Protein AF-A0A482IL53-F1 (afdb_monomer_lite)

Sequence (179 aa):
MFAPSEGHRHLAECRLSCRSERDGVSELLLNILSNAIRKLKFMSNYQERFAEEIERVGGVSAVASSLGVARNTIYNWIAKGNVPLASLMGLASLLGVDVNYVLTGQRSSADLSTEESLLLSRYRQASPAVKLAVQGALLGGTAPAGSTFVTHGNVGQVIHGDVVNTEPLFVGGEPKKRK

pLDDT: mean 75.13, std 14.47, range [40.34, 93.31]

Structure (mmCIF, N/CA/C/O backbone):
data_AF-A0A482IL53-F1
#
_entry.id   AF-A0A482IL53-F1
#
loop_
_atom_site.group_PDB
_atom_site.id
_atom_site.type_symbol
_atom_site.label_atom_id
_atom_site.label_alt_id
_atom_site.label_comp_id
_atom_site.label_asym_id
_atom_site.label_entity_id
_atom_site.label_seq_id
_atom_site.pdbx_PDB_ins_code
_atom_site.Cartn_x
_atom_site.Cartn_y
_atom_site.Cartn_z
_atom_site.occupancy
_atom_site.B_iso_or_equiv
_atom_site.auth_seq_id
_atom_site.auth_comp_id
_atom_site.auth_asym_id
_atom_site.auth_atom_id
_atom_site.pdbx_PDB_model_num
ATOM 1 N N . MET A 1 1 ? 5.091 70.489 -53.259 1.00 42.69 1 MET A N 1
ATOM 2 C CA . MET A 1 1 ? 4.200 69.443 -52.707 1.00 42.69 1 MET A CA 1
ATOM 3 C C . MET A 1 1 ? 5.071 68.561 -51.826 1.00 42.69 1 MET A C 1
ATOM 5 O O . MET A 1 1 ? 6.105 68.108 -52.295 1.00 42.69 1 MET A O 1
ATOM 9 N N . PHE A 1 2 ? 4.770 68.521 -50.529 1.00 46.44 2 PHE A N 1
ATOM 10 C CA . PHE A 1 2 ? 5.708 68.226 -49.440 1.00 46.44 2 PHE A CA 1
ATOM 11 C C . PHE A 1 2 ? 6.100 66.743 -49.344 1.00 46.44 2 PHE A C 1
ATOM 13 O O . PHE A 1 2 ? 5.230 65.879 -49.270 1.00 46.44 2 PHE A O 1
ATOM 20 N N . ALA A 1 3 ? 7.405 66.464 -49.284 1.00 56.69 3 ALA A N 1
ATOM 21 C CA . ALA A 1 3 ? 7.921 65.183 -48.813 1.00 56.69 3 ALA A CA 1
ATOM 22 C C . ALA A 1 3 ? 7.705 65.085 -47.286 1.00 56.69 3 ALA A C 1
ATOM 24 O O . ALA A 1 3 ? 7.999 66.056 -46.583 1.00 56.69 3 ALA A O 1
ATOM 25 N N . PRO A 1 4 ? 7.185 63.966 -46.751 1.00 53.22 4 PRO A N 1
ATOM 26 C CA . PRO A 1 4 ? 7.022 63.803 -45.312 1.00 53.22 4 PRO A CA 1
ATOM 27 C C . PRO A 1 4 ? 8.386 63.724 -44.606 1.00 53.22 4 PRO A C 1
ATOM 29 O O . PRO A 1 4 ? 9.320 63.074 -45.077 1.00 53.22 4 PRO A O 1
ATOM 32 N N . SER A 1 5 ? 8.471 64.429 -43.479 1.00 59.47 5 SER A N 1
ATOM 33 C CA . SER A 1 5 ? 9.648 64.671 -42.644 1.00 59.47 5 SER A CA 1
ATOM 34 C C . SER A 1 5 ? 10.247 63.404 -42.010 1.00 59.47 5 SER A C 1
ATOM 36 O O . SER A 1 5 ? 9.556 62.421 -41.731 1.00 59.47 5 SER A O 1
ATOM 38 N N . GLU A 1 6 ? 11.558 63.448 -41.737 1.00 57.03 6 GLU A N 1
ATOM 39 C CA . GLU A 1 6 ? 12.396 62.362 -41.186 1.00 57.03 6 GLU A CA 1
ATOM 40 C C . GLU A 1 6 ? 11.912 61.770 -39.849 1.00 57.03 6 GLU A C 1
ATOM 42 O O . GLU A 1 6 ? 12.287 60.648 -39.502 1.00 57.03 6 GLU A O 1
ATOM 47 N N . GLY A 1 7 ? 11.007 62.450 -39.137 1.00 56.44 7 GLY A N 1
ATOM 48 C CA . GLY A 1 7 ? 10.408 61.953 -37.894 1.00 56.44 7 GLY A CA 1
ATOM 49 C C . GLY A 1 7 ? 9.652 60.625 -38.046 1.00 56.44 7 GLY A C 1
ATOM 50 O O . GLY A 1 7 ? 9.544 59.864 -37.086 1.00 56.44 7 GLY A O 1
ATOM 51 N N . HIS A 1 8 ? 9.181 60.285 -39.252 1.00 55.47 8 HIS A N 1
ATOM 52 C CA . HIS A 1 8 ? 8.466 59.027 -39.490 1.00 55.47 8 HIS A CA 1
ATOM 53 C C . HIS A 1 8 ? 9.372 57.792 -39.630 1.00 55.47 8 HIS A C 1
ATOM 55 O O . HIS A 1 8 ? 8.887 56.676 -39.436 1.00 55.47 8 HIS A O 1
ATOM 61 N N . ARG A 1 9 ? 10.670 57.954 -39.933 1.00 55.31 9 ARG A N 1
ATOM 62 C CA . ARG A 1 9 ? 11.593 56.814 -40.118 1.00 55.31 9 ARG A CA 1
ATOM 63 C C . ARG A 1 9 ? 12.102 56.263 -38.788 1.00 55.31 9 ARG A C 1
ATOM 65 O O . ARG A 1 9 ? 12.120 55.050 -38.601 1.00 55.31 9 ARG A O 1
ATOM 72 N N . HIS A 1 10 ? 12.392 57.137 -37.825 1.00 54.91 10 HIS A N 1
ATOM 73 C CA . HIS A 1 10 ? 12.860 56.720 -36.500 1.00 54.91 10 HIS A CA 1
ATOM 74 C C . HIS A 1 10 ? 11.788 55.936 -35.718 1.00 54.91 10 HIS A C 1
ATOM 76 O O . HIS A 1 10 ? 12.081 54.962 -35.025 1.00 54.91 10 HIS A O 1
ATOM 82 N N . LEU A 1 11 ? 10.510 56.287 -35.910 1.00 54.72 11 LEU A N 1
ATOM 83 C CA . LEU A 1 11 ? 9.380 55.553 -35.331 1.00 54.72 11 LEU A CA 1
ATOM 84 C C . LEU A 1 11 ? 9.209 54.141 -35.919 1.00 54.72 11 LEU A C 1
ATOM 86 O O . LEU A 1 11 ? 8.666 53.265 -35.244 1.00 54.72 11 LEU A O 1
ATOM 90 N N . ALA A 1 12 ? 9.656 53.903 -37.157 1.00 58.22 12 ALA A N 1
ATOM 91 C CA . ALA A 1 12 ? 9.554 52.599 -37.811 1.00 58.22 12 ALA A CA 1
ATOM 92 C C . ALA A 1 12 ? 10.633 51.617 -37.319 1.00 58.22 12 ALA A C 1
ATOM 94 O O . ALA A 1 12 ? 10.314 50.465 -37.026 1.00 58.22 12 ALA A O 1
ATOM 95 N N . GLU A 1 13 ? 11.876 52.076 -37.150 1.00 56.03 13 GLU A N 1
ATOM 96 C CA . GLU A 1 13 ? 12.984 51.257 -36.629 1.00 56.03 13 GLU A CA 1
ATOM 97 C C . GLU A 1 13 ? 12.803 50.920 -35.144 1.00 56.03 13 GLU A C 1
ATOM 99 O O . GLU A 1 13 ? 12.983 49.770 -34.737 1.00 56.03 13 GLU A O 1
ATOM 104 N N . CYS A 1 14 ? 12.306 51.876 -34.351 1.00 53.62 14 CYS A N 1
ATOM 105 C CA . CYS A 1 14 ? 11.946 51.634 -32.954 1.00 53.62 14 CYS A CA 1
ATOM 106 C C . CYS A 1 14 ? 10.838 50.559 -32.834 1.00 53.62 14 CYS A C 1
ATOM 108 O O . CYS A 1 14 ? 10.850 49.717 -31.937 1.00 53.62 14 CYS A O 1
ATOM 110 N N . ARG A 1 15 ? 9.918 50.494 -33.810 1.00 55.84 15 ARG A N 1
ATOM 111 C CA . ARG A 1 15 ? 8.866 49.463 -33.878 1.00 55.84 15 ARG A CA 1
ATOM 112 C C . ARG A 1 15 ? 9.392 48.054 -34.160 1.00 55.84 15 ARG A C 1
ATOM 114 O O . ARG A 1 15 ? 8.775 47.102 -33.680 1.00 55.84 15 ARG A O 1
ATOM 121 N N . LEU A 1 16 ? 10.470 47.920 -34.937 1.00 56.22 16 LEU A N 1
ATOM 122 C CA . LEU A 1 16 ? 11.091 46.639 -35.299 1.00 56.22 16 LEU A CA 1
ATOM 123 C C . LEU A 1 16 ? 11.922 46.072 -34.141 1.00 56.22 16 LEU A C 1
ATOM 125 O O . LEU A 1 16 ? 11.744 44.902 -33.808 1.00 56.22 16 LEU A O 1
ATOM 129 N N . SER A 1 17 ? 12.712 46.908 -33.456 1.00 55.44 17 SER A N 1
ATOM 130 C CA . SER A 1 17 ? 13.459 46.500 -32.251 1.00 55.44 17 SER A CA 1
ATOM 131 C C . SER A 1 17 ? 12.517 46.078 -31.120 1.00 55.44 17 SER A C 1
ATOM 133 O O . SER A 1 17 ? 12.676 45.014 -30.529 1.00 55.44 17 SER A O 1
ATOM 135 N N . CYS A 1 18 ? 11.438 46.836 -30.883 1.00 51.97 18 CYS A N 1
ATOM 136 C CA . CYS A 1 18 ? 10.418 46.429 -29.915 1.00 51.97 18 CYS A CA 1
ATOM 137 C C . CYS A 1 18 ? 9.602 45.202 -30.364 1.00 51.97 18 CYS A C 1
ATOM 139 O O . CYS A 1 18 ? 8.850 44.657 -29.559 1.00 51.97 18 CYS A O 1
ATOM 141 N N . ARG A 1 19 ? 9.638 44.797 -31.643 1.00 53.97 19 ARG A N 1
ATOM 142 C CA . ARG A 1 19 ? 8.947 43.593 -32.135 1.00 53.97 19 ARG A CA 1
ATOM 143 C C . ARG A 1 19 ? 9.817 42.347 -31.939 1.00 53.97 19 ARG A C 1
ATOM 145 O O . ARG A 1 19 ? 9.315 41.408 -31.339 1.00 53.97 19 ARG A O 1
ATOM 152 N N . SER A 1 20 ? 11.108 42.383 -32.284 1.00 54.59 20 SER A N 1
ATOM 153 C CA . SER A 1 20 ? 12.027 41.253 -32.043 1.00 54.59 20 SER A CA 1
ATOM 154 C C . SER A 1 20 ? 12.194 40.920 -30.557 1.00 54.59 20 SER A C 1
ATOM 156 O O . SER A 1 20 ? 12.318 39.757 -30.184 1.00 54.59 20 SER A O 1
ATOM 158 N N . GLU A 1 21 ? 12.146 41.930 -29.688 1.00 53.62 21 GLU A N 1
ATOM 159 C CA . GLU A 1 21 ? 12.245 41.741 -28.237 1.00 53.62 21 GLU A CA 1
ATOM 160 C C . GLU A 1 21 ? 10.947 41.176 -27.634 1.00 53.62 21 GLU A C 1
ATOM 162 O O . GLU A 1 21 ? 10.983 40.369 -26.709 1.00 53.62 21 GLU A O 1
ATOM 167 N N . ARG A 1 22 ? 9.786 41.499 -28.225 1.00 56.12 22 ARG A N 1
ATOM 168 C CA . ARG A 1 22 ? 8.506 40.848 -27.895 1.00 56.12 22 ARG A CA 1
ATOM 169 C C . ARG A 1 22 ? 8.454 39.399 -28.377 1.00 56.12 22 ARG A C 1
ATOM 171 O O . ARG A 1 22 ? 7.900 38.565 -27.664 1.00 56.12 22 ARG A O 1
ATOM 178 N N . ASP A 1 23 ? 9.066 39.096 -29.521 1.00 58.31 23 ASP A N 1
ATOM 179 C CA . ASP A 1 23 ? 9.140 37.735 -30.058 1.00 58.31 23 ASP A CA 1
ATOM 180 C C . ASP A 1 23 ? 10.031 36.843 -29.170 1.00 58.31 23 ASP A C 1
ATOM 182 O O . ASP A 1 23 ? 9.602 35.758 -28.777 1.00 58.31 23 ASP A O 1
ATOM 186 N N . GLY A 1 24 ? 11.189 37.338 -28.715 1.00 60.38 24 GLY A N 1
ATOM 187 C CA . GLY A 1 24 ? 12.069 36.610 -27.787 1.00 60.38 24 GLY A CA 1
ATOM 188 C C . GLY A 1 24 ? 11.445 36.348 -26.410 1.00 60.38 24 GLY A C 1
ATOM 189 O O . GLY A 1 24 ? 11.574 35.252 -25.864 1.00 60.38 24 GLY A O 1
ATOM 190 N N . VAL A 1 25 ? 10.701 37.314 -25.857 1.00 63.66 25 VAL A N 1
ATOM 191 C CA . VAL A 1 25 ? 9.958 37.121 -24.598 1.00 63.66 25 VAL A CA 1
ATOM 192 C C . VAL A 1 25 ? 8.789 36.151 -24.798 1.00 63.66 25 VAL A C 1
ATOM 194 O O . VAL A 1 25 ? 8.526 35.332 -23.920 1.00 63.66 25 VAL A O 1
ATOM 197 N N . SER A 1 26 ? 8.117 36.180 -25.955 1.00 68.56 26 SER A N 1
ATOM 198 C CA . SER A 1 26 ? 7.046 35.228 -26.274 1.00 68.56 26 SER A CA 1
ATOM 199 C C . SER A 1 26 ? 7.564 33.795 -26.412 1.00 68.56 26 SER A C 1
ATOM 201 O O . SER A 1 26 ? 6.930 32.872 -25.911 1.00 68.56 26 SER A O 1
ATOM 203 N N . GLU A 1 27 ? 8.751 33.600 -26.986 1.00 74.88 27 GLU A N 1
ATOM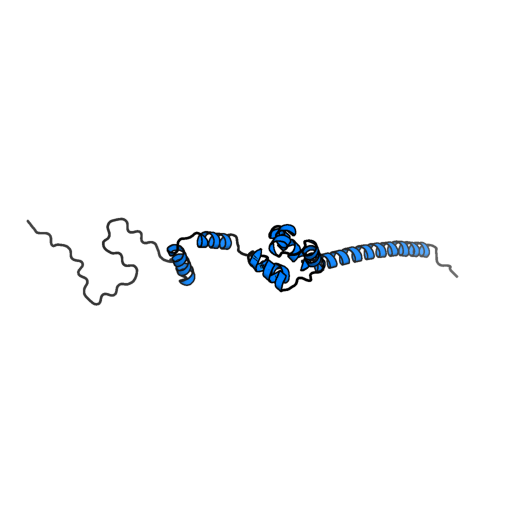 204 C CA . GLU A 1 27 ? 9.372 32.286 -27.151 1.00 74.88 27 GLU A CA 1
ATOM 205 C C . GLU A 1 27 ? 9.906 31.739 -25.816 1.00 74.88 27 GLU A C 1
ATOM 207 O O . GLU A 1 27 ? 9.692 30.573 -25.483 1.00 74.88 27 GLU A O 1
ATOM 212 N N . LEU A 1 28 ? 10.508 32.595 -24.982 1.00 73.50 28 LEU A N 1
ATOM 213 C CA . LEU A 1 28 ? 10.880 32.259 -23.602 1.00 73.50 28 LEU A CA 1
ATOM 214 C C . LEU A 1 28 ? 9.658 31.892 -22.755 1.00 73.50 28 LEU A C 1
ATOM 216 O O . LEU A 1 28 ? 9.691 30.892 -22.039 1.00 73.50 28 LEU A O 1
ATOM 220 N N . LEU A 1 29 ? 8.563 32.646 -22.859 1.00 71.44 29 LEU A N 1
ATOM 221 C CA . LEU A 1 29 ? 7.319 32.352 -22.147 1.00 71.44 29 LEU A CA 1
ATOM 222 C C . LEU A 1 29 ? 6.651 31.075 -22.663 1.00 71.44 29 LEU A C 1
ATOM 224 O O . LEU A 1 29 ? 6.184 30.281 -21.851 1.00 71.44 29 LEU A O 1
ATOM 228 N N . LEU A 1 30 ? 6.658 30.821 -23.975 1.00 69.88 30 LEU A N 1
ATOM 229 C CA . LEU A 1 30 ? 6.173 29.567 -24.559 1.00 69.88 30 LEU A CA 1
ATOM 230 C C . LEU A 1 30 ? 7.020 28.370 -24.107 1.00 69.88 30 LEU A C 1
ATOM 232 O O . LEU A 1 30 ? 6.465 27.322 -23.783 1.00 69.88 30 LEU A O 1
ATOM 236 N N . ASN A 1 31 ? 8.340 28.530 -23.989 1.00 71.50 31 ASN A N 1
ATOM 237 C CA . ASN A 1 31 ? 9.239 27.492 -23.484 1.00 71.50 31 ASN A CA 1
ATOM 238 C C . ASN A 1 31 ? 9.061 27.239 -21.981 1.00 71.50 31 ASN A C 1
ATOM 240 O O . ASN A 1 31 ? 9.030 26.084 -21.554 1.00 71.50 31 ASN A O 1
ATOM 244 N N . ILE A 1 32 ? 8.888 28.286 -21.172 1.00 74.62 32 ILE A N 1
ATOM 245 C CA . ILE A 1 32 ? 8.628 28.167 -19.731 1.00 74.62 32 ILE A CA 1
ATOM 246 C C . ILE A 1 32 ? 7.246 27.548 -19.485 1.00 74.62 32 ILE A C 1
ATOM 248 O O . ILE A 1 32 ? 7.130 26.642 -18.660 1.00 74.62 32 ILE A O 1
ATOM 252 N N . LEU A 1 33 ? 6.220 27.951 -20.243 1.00 69.69 33 LEU A N 1
ATOM 253 C CA . LEU A 1 33 ? 4.877 27.368 -20.180 1.00 69.69 33 LEU A CA 1
ATOM 254 C C . LEU A 1 33 ? 4.865 25.920 -20.680 1.00 69.69 33 LEU A C 1
ATOM 256 O O . LEU A 1 33 ? 4.265 25.071 -20.032 1.00 69.69 33 LEU A O 1
ATOM 260 N N . SER A 1 34 ? 5.579 25.584 -21.756 1.00 72.12 34 SER A N 1
ATOM 261 C CA . SER A 1 34 ? 5.695 24.203 -22.242 1.00 72.12 34 SER A CA 1
ATOM 262 C C . SER A 1 34 ? 6.466 23.311 -21.261 1.00 72.12 34 SER A C 1
ATOM 264 O O . SER A 1 34 ? 6.101 22.150 -21.066 1.00 72.12 34 SER A O 1
ATOM 266 N N . ASN A 1 35 ? 7.497 23.840 -20.592 1.00 54.44 35 ASN A N 1
ATOM 267 C CA . ASN A 1 35 ? 8.196 23.125 -19.524 1.00 54.44 35 ASN A CA 1
ATOM 268 C C . ASN A 1 35 ? 7.333 22.978 -18.270 1.00 54.44 35 ASN A C 1
ATOM 270 O O . ASN A 1 35 ? 7.329 21.902 -17.684 1.00 54.44 35 ASN A O 1
ATOM 274 N N . ALA A 1 36 ? 6.558 23.988 -17.878 1.00 59.94 36 ALA A N 1
ATOM 275 C CA . ALA A 1 36 ? 5.627 23.891 -16.757 1.00 59.94 36 ALA A CA 1
ATOM 276 C C . ALA A 1 36 ? 4.475 22.914 -17.053 1.00 59.94 36 ALA A C 1
ATOM 278 O O . ALA A 1 36 ? 4.152 22.093 -16.205 1.00 59.94 36 ALA A O 1
ATOM 279 N N . ILE A 1 37 ? 3.928 22.913 -18.275 1.00 58.22 37 ILE A N 1
ATOM 280 C CA . ILE A 1 37 ? 2.905 21.962 -18.747 1.00 58.22 37 ILE A CA 1
ATOM 281 C C . ILE A 1 37 ? 3.476 20.537 -18.836 1.00 58.22 37 ILE A C 1
ATOM 283 O O . ILE A 1 37 ? 2.778 19.581 -18.502 1.00 58.22 37 ILE A O 1
ATOM 287 N N . ARG A 1 38 ? 4.753 20.366 -19.215 1.00 55.44 38 ARG A N 1
ATOM 288 C CA . ARG A 1 38 ? 5.464 19.075 -19.150 1.00 55.44 38 ARG A CA 1
ATOM 289 C C . ARG A 1 38 ? 5.680 18.624 -17.701 1.00 55.44 38 ARG A C 1
ATOM 291 O O . ARG A 1 38 ? 5.428 17.466 -17.400 1.00 55.44 38 ARG A O 1
ATOM 298 N N . LYS A 1 39 ? 6.073 19.536 -16.809 1.00 42.94 39 LYS A N 1
ATOM 299 C CA . LYS A 1 39 ? 6.292 19.301 -15.371 1.00 42.94 39 LYS A CA 1
ATOM 300 C C . LYS A 1 39 ? 4.978 19.029 -14.610 1.00 42.94 39 LYS A C 1
ATOM 302 O O . LYS A 1 39 ? 4.999 18.266 -13.656 1.00 42.94 39 LYS A O 1
ATOM 307 N N . LEU A 1 40 ? 3.837 19.553 -15.084 1.00 49.19 40 LEU A N 1
ATOM 308 C CA . LEU A 1 40 ? 2.476 19.246 -14.605 1.00 49.19 40 LEU A CA 1
ATOM 309 C C . LEU A 1 40 ? 1.901 17.947 -15.194 1.00 49.19 40 LEU A C 1
ATOM 311 O O . LEU A 1 40 ? 1.263 17.188 -14.475 1.00 49.19 40 LEU A O 1
ATOM 315 N N . LYS A 1 41 ? 2.146 17.630 -16.476 1.00 52.56 41 LYS A N 1
ATOM 316 C CA . LYS A 1 41 ? 1.791 16.309 -17.052 1.00 52.56 41 LYS A CA 1
ATOM 317 C C . LYS A 1 41 ? 2.511 15.153 -16.350 1.00 52.56 41 LYS A C 1
ATOM 319 O O . LYS A 1 41 ? 2.058 14.016 -16.410 1.00 52.56 41 LYS A O 1
ATOM 324 N N . PHE A 1 42 ? 3.626 15.474 -15.708 1.00 40.34 42 PHE A N 1
ATOM 325 C CA . PHE A 1 42 ? 4.508 14.597 -14.955 1.00 40.34 42 PHE A CA 1
ATOM 326 C C . PHE A 1 42 ? 4.227 14.619 -13.439 1.00 40.34 42 PHE A C 1
ATOM 328 O O . PHE A 1 42 ? 4.932 13.965 -12.690 1.00 40.34 42 PHE A O 1
ATOM 335 N N . MET A 1 43 ? 3.160 15.283 -12.963 1.00 50.22 43 MET A N 1
ATOM 336 C CA . MET A 1 43 ? 2.687 15.191 -11.565 1.00 50.22 43 MET A CA 1
ATOM 337 C C . MET A 1 43 ? 2.142 13.798 -11.163 1.00 50.22 43 MET A C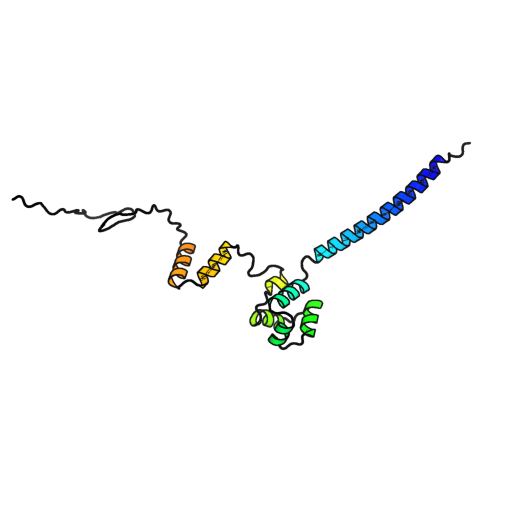 1
ATOM 339 O O . MET A 1 43 ? 1.416 13.682 -10.179 1.00 50.22 43 MET A O 1
ATOM 343 N N . SER A 1 44 ? 2.473 12.731 -11.901 1.00 54.72 44 SER A N 1
ATOM 344 C CA . SER A 1 44 ? 3.167 11.523 -11.399 1.00 54.72 44 SER A CA 1
ATOM 345 C C . SER A 1 44 ? 3.055 10.421 -12.461 1.00 54.72 44 SER A C 1
ATOM 347 O O . SER A 1 44 ? 1.972 9.877 -12.691 1.00 54.72 44 SER A O 1
ATOM 349 N N . ASN A 1 45 ? 4.135 10.110 -13.183 1.00 74.44 45 ASN A N 1
ATOM 350 C CA . ASN A 1 45 ? 4.072 9.059 -14.205 1.00 74.44 45 ASN A CA 1
ATOM 351 C C . ASN A 1 45 ? 4.073 7.676 -13.528 1.00 74.44 45 ASN A C 1
ATOM 353 O O . ASN A 1 45 ? 4.745 7.488 -12.515 1.00 74.44 45 ASN A O 1
ATOM 357 N N . TYR A 1 46 ? 3.342 6.698 -14.072 1.00 83.38 46 TYR A N 1
ATOM 358 C CA . TYR A 1 46 ? 3.296 5.324 -13.534 1.00 83.38 46 TYR A CA 1
ATOM 359 C C . TYR A 1 46 ? 4.707 4.773 -13.273 1.00 83.38 46 TYR A C 1
ATOM 361 O O . TYR A 1 46 ? 4.968 4.172 -12.237 1.00 83.38 46 TYR A O 1
ATOM 369 N N . GLN A 1 47 ? 5.624 5.055 -14.197 1.00 85.62 47 GLN A N 1
ATOM 370 C CA . GLN A 1 47 ? 7.036 4.693 -14.156 1.00 85.62 47 GLN A CA 1
ATOM 371 C C . GLN A 1 47 ? 7.752 5.223 -12.911 1.00 85.62 47 GLN A C 1
ATOM 373 O O . GLN A 1 47 ? 8.570 4.518 -12.330 1.00 85.62 47 GLN A O 1
ATOM 378 N N . GLU A 1 48 ? 7.450 6.453 -12.502 1.00 84.56 48 GLU A N 1
ATOM 379 C CA . GLU A 1 48 ? 8.086 7.096 -11.353 1.00 84.56 48 GLU A CA 1
ATOM 380 C C . GLU A 1 48 ? 7.563 6.515 -10.056 1.00 84.56 48 GLU A C 1
ATOM 382 O O . GLU A 1 48 ? 8.347 6.085 -9.220 1.00 84.56 48 GLU A O 1
ATOM 387 N N . ARG A 1 49 ? 6.239 6.392 -9.933 1.00 87.25 49 ARG A N 1
ATOM 388 C CA . ARG A 1 49 ? 5.621 5.770 -8.757 1.00 87.25 49 ARG A CA 1
ATOM 389 C C . ARG A 1 49 ? 6.052 4.317 -8.606 1.00 87.25 49 ARG A C 1
ATOM 391 O O . ARG A 1 49 ? 6.260 3.833 -7.498 1.00 87.25 49 ARG A O 1
ATOM 398 N N . PHE A 1 50 ? 6.221 3.624 -9.730 1.00 89.31 50 PHE A N 1
ATOM 399 C CA . PHE A 1 50 ? 6.780 2.283 -9.752 1.00 89.31 50 PHE A CA 1
ATOM 400 C C . PHE A 1 50 ? 8.243 2.275 -9.298 1.00 89.31 50 PHE A C 1
ATOM 402 O O . PHE A 1 50 ? 8.597 1.463 -8.451 1.00 89.31 50 PHE A O 1
ATOM 409 N N . ALA A 1 51 ? 9.086 3.181 -9.799 1.00 87.94 51 ALA A N 1
ATOM 410 C CA . ALA A 1 51 ? 10.479 3.292 -9.365 1.00 87.94 51 ALA A CA 1
ATOM 411 C C . ALA A 1 51 ? 10.599 3.601 -7.864 1.00 87.94 51 ALA A C 1
ATOM 413 O O . ALA A 1 51 ? 11.378 2.954 -7.168 1.00 87.94 51 ALA A O 1
ATOM 414 N N . GLU A 1 52 ? 9.793 4.535 -7.359 1.00 87.62 52 GLU A N 1
ATOM 415 C CA . GLU A 1 52 ? 9.729 4.891 -5.940 1.00 87.62 52 GLU A CA 1
ATOM 416 C C . GLU A 1 52 ? 9.348 3.692 -5.071 1.00 87.62 52 GLU A C 1
ATOM 418 O O . GLU A 1 52 ? 9.958 3.458 -4.027 1.00 87.62 52 GLU A O 1
ATOM 423 N N . GLU A 1 53 ? 8.378 2.887 -5.507 1.00 88.69 53 GLU A N 1
ATOM 424 C CA . GLU A 1 53 ? 8.021 1.671 -4.781 1.00 88.69 53 GLU A CA 1
ATOM 425 C C . GLU A 1 53 ? 9.097 0.597 -4.828 1.00 88.69 53 GLU A C 1
ATOM 427 O O . GLU A 1 53 ? 9.325 -0.076 -3.824 1.00 88.69 53 GLU A O 1
ATOM 432 N N . ILE A 1 54 ? 9.785 0.452 -5.958 1.00 89.56 54 ILE A N 1
ATOM 433 C CA . ILE A 1 54 ? 10.901 -0.485 -6.087 1.00 89.56 54 ILE A CA 1
ATOM 434 C C . ILE A 1 54 ? 12.040 -0.099 -5.140 1.00 89.56 54 ILE A C 1
ATOM 436 O O . ILE A 1 54 ? 12.591 -0.973 -4.473 1.00 89.56 54 ILE A O 1
ATOM 440 N N . GLU A 1 55 ? 12.361 1.189 -5.020 1.00 87.00 55 GLU A N 1
ATOM 441 C CA . GLU A 1 55 ? 13.334 1.675 -4.036 1.00 87.00 55 GLU A CA 1
ATOM 442 C C . GLU A 1 55 ? 12.862 1.432 -2.596 1.00 87.00 55 GLU A C 1
ATOM 444 O O . GLU A 1 55 ? 13.624 0.907 -1.781 1.00 87.00 55 GLU A O 1
ATOM 449 N N . ARG A 1 56 ? 11.584 1.695 -2.286 1.00 86.56 56 ARG A N 1
ATOM 450 C CA . ARG A 1 56 ? 11.023 1.480 -0.940 1.00 86.56 56 ARG A CA 1
ATOM 451 C C . ARG A 1 56 ? 11.172 0.036 -0.451 1.00 86.56 56 ARG A C 1
ATOM 453 O O . ARG A 1 56 ? 11.407 -0.180 0.736 1.00 86.56 56 ARG A O 1
ATOM 460 N N . VAL A 1 57 ? 11.031 -0.950 -1.337 1.00 87.00 57 VAL A N 1
ATOM 461 C CA . VAL A 1 57 ? 11.092 -2.380 -0.973 1.00 87.00 57 VAL A CA 1
ATOM 462 C C . VAL A 1 57 ? 12.508 -2.974 -0.977 1.00 87.00 57 VAL A C 1
ATOM 464 O O . VAL A 1 57 ? 12.665 -4.185 -0.832 1.00 87.00 57 VAL A O 1
ATOM 467 N N . GLY A 1 58 ? 13.551 -2.147 -1.113 1.00 83.06 58 GLY A N 1
ATOM 468 C CA . GLY A 1 58 ? 14.954 -2.588 -1.083 1.00 83.06 58 GLY A CA 1
ATOM 469 C C . GLY A 1 58 ? 15.682 -2.489 -2.425 1.00 83.06 58 GLY A C 1
ATOM 470 O O . GLY A 1 58 ? 16.758 -3.068 -2.597 1.00 83.06 58 GLY A O 1
ATOM 471 N N . GLY A 1 59 ? 15.104 -1.766 -3.382 1.00 87.50 59 GLY A N 1
ATOM 472 C CA . GLY A 1 59 ? 15.721 -1.450 -4.661 1.00 87.50 59 GLY A CA 1
ATOM 473 C C . GLY A 1 59 ? 15.720 -2.602 -5.665 1.00 87.50 59 GLY A C 1
ATOM 474 O O . GLY A 1 59 ? 15.299 -3.737 -5.419 1.00 87.50 59 GLY A O 1
ATOM 475 N N . VAL A 1 60 ? 16.253 -2.302 -6.849 1.00 88.75 60 VAL A N 1
ATOM 476 C CA . VAL A 1 60 ? 16.221 -3.196 -8.019 1.00 88.75 60 VAL A CA 1
ATOM 477 C C . VAL A 1 60 ? 16.898 -4.547 -7.759 1.00 88.75 60 VAL A C 1
ATOM 479 O O . VAL A 1 60 ? 16.462 -5.567 -8.292 1.00 88.75 60 VAL A O 1
ATOM 482 N N . SER A 1 61 ? 17.952 -4.587 -6.939 1.00 89.31 61 SER A N 1
ATOM 483 C CA . SER A 1 61 ? 18.680 -5.832 -6.659 1.00 89.31 61 SER A CA 1
ATOM 484 C C . SER A 1 61 ? 17.877 -6.793 -5.779 1.00 89.31 61 SER A C 1
ATOM 486 O O . SER A 1 61 ? 17.863 -7.999 -6.044 1.00 89.31 61 SER A O 1
ATOM 488 N N . ALA A 1 62 ? 17.181 -6.274 -4.763 1.00 87.38 62 ALA A N 1
ATOM 489 C CA . ALA A 1 62 ? 16.344 -7.081 -3.877 1.00 87.38 62 ALA A CA 1
ATOM 490 C C . ALA A 1 62 ? 15.131 -7.637 -4.632 1.00 87.38 62 ALA A C 1
ATOM 492 O O . ALA A 1 62 ? 14.829 -8.830 -4.547 1.00 87.38 62 ALA A O 1
ATOM 493 N N . VAL A 1 63 ? 14.502 -6.794 -5.453 1.00 89.31 63 VAL A N 1
ATOM 494 C CA . VAL A 1 63 ? 13.371 -7.178 -6.303 1.00 89.31 63 VAL A CA 1
ATOM 495 C C . VAL A 1 63 ? 13.762 -8.242 -7.327 1.00 89.31 63 VAL A C 1
ATOM 497 O O . VAL A 1 63 ? 13.071 -9.250 -7.460 1.00 89.31 63 VAL A O 1
ATOM 500 N N . ALA A 1 64 ? 14.881 -8.047 -8.029 1.00 92.12 64 ALA A N 1
ATOM 501 C CA . ALA A 1 64 ? 15.388 -9.000 -9.014 1.00 92.12 64 ALA A CA 1
ATOM 502 C C . ALA A 1 64 ? 15.635 -10.383 -8.392 1.00 92.12 64 ALA A C 1
ATOM 504 O O . ALA A 1 64 ? 15.230 -11.397 -8.957 1.00 92.12 64 ALA A O 1
ATOM 505 N N . SER A 1 65 ? 16.239 -10.409 -7.201 1.00 90.69 65 SER A N 1
ATOM 506 C CA . SER A 1 65 ? 16.530 -11.645 -6.467 1.00 90.69 65 SER A CA 1
ATOM 507 C C . SER A 1 65 ? 15.251 -12.345 -6.004 1.00 90.69 65 SER A C 1
ATOM 509 O O . SER A 1 65 ? 15.121 -13.555 -6.158 1.00 90.69 65 SER A O 1
ATOM 511 N N . SER A 1 66 ? 14.283 -11.579 -5.499 1.00 89.00 66 SER A N 1
ATOM 512 C CA . SER A 1 66 ? 13.021 -12.108 -4.969 1.00 89.00 66 SER A CA 1
ATOM 513 C C . SER A 1 66 ? 12.089 -12.647 -6.059 1.00 89.00 66 SER A C 1
ATOM 515 O O . SER A 1 66 ? 11.397 -13.635 -5.845 1.00 89.00 66 SER A O 1
ATOM 517 N N . LEU A 1 67 ? 12.073 -12.017 -7.240 1.00 89.50 67 LEU A N 1
ATOM 518 C CA . LEU A 1 67 ? 11.271 -12.457 -8.389 1.00 89.50 67 LEU A CA 1
ATOM 519 C C . LEU A 1 67 ? 11.996 -13.458 -9.302 1.00 89.50 67 LEU A C 1
ATOM 521 O O . LEU A 1 67 ? 11.378 -13.989 -10.223 1.00 89.50 67 LEU A O 1
ATOM 525 N N . GLY A 1 68 ? 13.301 -13.676 -9.109 1.00 91.25 68 GLY A N 1
ATOM 526 C CA . GLY A 1 68 ? 14.114 -14.516 -9.993 1.00 91.25 68 GLY A CA 1
ATOM 527 C C . GLY A 1 68 ? 14.280 -13.951 -11.410 1.00 91.25 68 GLY A C 1
ATOM 528 O O . GLY A 1 68 ? 14.431 -14.711 -12.365 1.00 91.25 68 GLY A O 1
ATOM 529 N N . VAL A 1 69 ? 14.237 -12.625 -11.574 1.00 91.56 69 VAL A N 1
ATOM 530 C CA . VAL A 1 69 ? 14.359 -11.948 -12.879 1.00 91.56 69 VAL A CA 1
ATOM 531 C C . VAL A 1 69 ? 15.647 -11.135 -12.969 1.00 91.56 69 VAL A C 1
ATOM 533 O O . VAL A 1 69 ? 16.175 -10.650 -11.972 1.00 91.56 69 VAL A O 1
ATOM 536 N N . ALA A 1 70 ? 16.163 -10.937 -14.184 1.00 93.19 70 ALA A N 1
ATOM 537 C CA . ALA A 1 70 ? 17.354 -10.118 -14.388 1.00 93.19 70 ALA A CA 1
ATOM 538 C C . ALA A 1 70 ? 17.105 -8.643 -14.012 1.00 93.19 70 ALA A C 1
ATOM 540 O O . ALA A 1 70 ? 16.059 -8.078 -14.333 1.00 93.19 70 ALA A O 1
ATOM 541 N N . ARG A 1 71 ? 18.108 -7.970 -13.425 1.00 90.06 71 ARG A N 1
ATOM 542 C CA . ARG A 1 71 ? 18.029 -6.533 -13.077 1.00 90.06 71 ARG A CA 1
ATOM 543 C C . ARG A 1 71 ? 17.668 -5.649 -14.277 1.00 90.06 71 ARG A C 1
ATOM 545 O O . ARG A 1 71 ? 16.856 -4.740 -14.143 1.00 90.06 71 ARG A O 1
ATOM 552 N N . ASN A 1 72 ? 18.194 -5.959 -15.466 1.00 91.50 72 ASN A N 1
ATOM 553 C CA . ASN A 1 72 ? 17.843 -5.255 -16.708 1.00 91.50 72 ASN A CA 1
ATOM 554 C C . ASN A 1 72 ? 16.352 -5.333 -17.045 1.00 91.50 72 ASN A C 1
ATOM 556 O O . ASN A 1 72 ? 15.805 -4.389 -17.606 1.00 91.50 72 ASN A O 1
ATOM 560 N N . THR A 1 73 ? 15.682 -6.428 -16.691 1.00 91.75 73 THR A N 1
ATOM 561 C CA . THR A 1 73 ? 14.238 -6.567 -16.881 1.00 91.75 73 THR A CA 1
ATOM 562 C C . THR A 1 73 ? 13.486 -5.559 -16.016 1.00 91.75 73 THR A C 1
ATOM 564 O O . THR A 1 73 ? 12.603 -4.874 -16.523 1.00 91.75 73 THR A O 1
ATOM 567 N N . ILE A 1 74 ? 13.902 -5.378 -14.758 1.00 89.88 74 ILE A N 1
ATOM 568 C CA . ILE A 1 74 ? 13.322 -4.373 -13.856 1.00 89.88 74 ILE A CA 1
ATOM 569 C C . ILE A 1 74 ? 13.588 -2.948 -14.364 1.00 89.88 74 ILE A C 1
ATOM 571 O O . ILE A 1 74 ? 12.671 -2.135 -14.409 1.00 89.88 74 ILE A O 1
ATOM 575 N N . TYR A 1 75 ? 14.808 -2.642 -14.819 1.00 87.50 75 TYR A N 1
ATOM 576 C CA . TYR A 1 75 ? 15.104 -1.329 -15.413 1.00 87.50 75 TYR A CA 1
ATOM 577 C C . TYR A 1 75 ? 14.253 -1.054 -16.661 1.00 87.50 75 TYR A C 1
ATOM 579 O O . TYR A 1 75 ? 13.752 0.054 -16.838 1.00 87.50 75 TYR A O 1
ATOM 587 N N . ASN A 1 76 ? 14.028 -2.070 -17.500 1.00 88.75 76 ASN A N 1
ATOM 588 C CA . ASN A 1 76 ? 13.142 -1.960 -18.657 1.00 88.75 76 ASN A CA 1
ATOM 589 C C . ASN A 1 76 ? 11.685 -1.727 -18.253 1.00 88.75 76 ASN A C 1
ATOM 591 O O . ASN A 1 76 ? 10.991 -0.959 -18.914 1.00 88.75 76 ASN A O 1
ATOM 595 N N . TRP A 1 77 ? 11.219 -2.368 -17.185 1.00 91.06 77 TRP A N 1
ATOM 596 C CA . TRP A 1 77 ? 9.889 -2.150 -16.625 1.00 91.06 77 TRP A CA 1
ATOM 597 C C . TRP A 1 77 ? 9.709 -0.730 -16.101 1.00 91.06 77 TRP A C 1
ATOM 599 O O . TRP A 1 77 ? 8.725 -0.087 -16.451 1.00 91.06 77 TRP A O 1
ATOM 609 N N . ILE A 1 78 ? 10.686 -0.218 -15.352 1.00 85.81 78 ILE A N 1
ATOM 610 C CA . ILE A 1 78 ? 10.689 1.164 -14.864 1.00 85.81 78 ILE A CA 1
ATOM 611 C C . ILE A 1 78 ? 10.694 2.146 -16.040 1.00 85.81 78 ILE A C 1
ATOM 613 O O . ILE A 1 78 ? 9.894 3.070 -16.070 1.00 85.81 78 ILE A O 1
ATOM 617 N N . ALA A 1 79 ? 11.537 1.930 -17.051 1.00 82.25 79 ALA A N 1
ATOM 618 C CA . ALA A 1 79 ? 11.651 2.854 -18.177 1.00 82.25 79 ALA A CA 1
ATOM 619 C C . ALA A 1 79 ? 10.438 2.816 -19.126 1.00 82.25 79 ALA A C 1
ATOM 621 O O . ALA A 1 79 ? 10.000 3.853 -19.623 1.00 82.25 79 ALA A O 1
ATOM 622 N N . LYS A 1 80 ? 9.905 1.621 -19.414 1.00 83.88 80 LYS A N 1
ATOM 623 C CA . LYS A 1 80 ? 8.860 1.420 -20.435 1.00 83.88 80 LYS A CA 1
ATOM 624 C C . LYS A 1 80 ? 7.448 1.328 -19.863 1.00 83.88 80 LYS A C 1
ATOM 626 O O . LYS A 1 80 ? 6.496 1.431 -20.626 1.00 83.88 80 LYS A O 1
ATOM 631 N N . GLY A 1 81 ? 7.303 1.104 -18.559 1.00 81.38 81 GLY A N 1
ATOM 632 C CA . GLY A 1 81 ? 6.009 0.958 -17.892 1.00 81.38 81 GLY A CA 1
ATOM 633 C C . GLY A 1 81 ? 5.246 -0.326 -18.244 1.00 81.38 81 GLY A C 1
ATOM 634 O O . GLY A 1 81 ? 4.053 -0.413 -17.986 1.00 81.38 81 GLY A O 1
ATOM 635 N N . ASN A 1 82 ? 5.904 -1.318 -18.853 1.00 83.62 82 ASN A N 1
ATOM 636 C CA . ASN A 1 82 ? 5.269 -2.570 -19.269 1.00 83.62 82 ASN A CA 1
ATOM 637 C C . ASN A 1 82 ? 5.666 -3.713 -18.328 1.00 83.62 82 ASN A C 1
ATOM 639 O O . ASN A 1 82 ? 6.629 -4.437 -18.593 1.00 83.62 82 ASN A O 1
ATOM 643 N N . VAL A 1 83 ? 4.946 -3.831 -17.211 1.00 88.38 83 VAL A N 1
ATOM 644 C CA . VAL A 1 83 ? 5.151 -4.883 -16.206 1.00 88.38 83 VAL A CA 1
ATOM 645 C C . VAL A 1 83 ? 4.144 -6.012 -16.443 1.00 88.38 83 VAL A C 1
ATOM 647 O O . VAL A 1 83 ? 2.939 -5.753 -16.428 1.00 88.38 83 VAL A O 1
ATOM 650 N N . PRO A 1 84 ? 4.584 -7.270 -16.622 1.00 90.56 84 PRO A N 1
ATOM 651 C CA . PRO A 1 84 ? 3.674 -8.407 -16.689 1.00 90.56 84 PRO A CA 1
ATOM 652 C C . PRO A 1 84 ? 2.841 -8.531 -15.409 1.00 90.56 84 PRO A C 1
ATOM 654 O O . PRO A 1 84 ? 3.372 -8.415 -14.303 1.00 90.56 84 PRO A O 1
ATOM 657 N N . LEU A 1 85 ? 1.551 -8.851 -15.543 1.00 88.00 85 LEU A N 1
ATOM 658 C CA . LEU A 1 85 ? 0.635 -8.963 -14.401 1.00 88.00 85 LEU A CA 1
ATOM 659 C C . LEU A 1 85 ? 1.119 -9.980 -13.352 1.00 88.00 85 LEU A C 1
ATOM 661 O O . LEU A 1 85 ? 1.058 -9.708 -12.157 1.00 88.00 85 LEU A O 1
ATOM 665 N N . ALA A 1 86 ? 1.660 -11.121 -13.791 1.00 88.25 86 ALA A N 1
ATOM 666 C CA . ALA A 1 86 ? 2.227 -12.132 -12.896 1.00 88.25 86 ALA A CA 1
ATOM 667 C C . ALA A 1 86 ? 3.373 -11.572 -12.035 1.00 88.25 86 ALA A C 1
ATOM 669 O O . ALA A 1 86 ? 3.436 -11.832 -10.835 1.00 88.25 86 ALA A O 1
ATOM 670 N N . SER A 1 87 ? 4.244 -10.751 -12.625 1.00 89.88 87 SER A N 1
ATOM 671 C CA . SER A 1 87 ? 5.340 -10.097 -11.909 1.00 89.88 87 SER A CA 1
ATOM 672 C C . SER A 1 87 ? 4.829 -9.020 -10.955 1.00 89.88 87 SER A C 1
ATOM 674 O O . SER A 1 87 ? 5.323 -8.931 -9.838 1.00 89.88 87 SER A O 1
ATOM 676 N N . LEU A 1 88 ? 3.804 -8.255 -11.343 1.00 88.69 88 LEU A N 1
ATOM 677 C CA . LEU A 1 88 ? 3.174 -7.258 -10.473 1.00 88.69 88 LEU A CA 1
ATOM 678 C C . LEU A 1 88 ? 2.519 -7.901 -9.235 1.00 88.69 88 LEU A C 1
ATOM 680 O O . LEU A 1 88 ? 2.675 -7.399 -8.125 1.00 88.69 88 LEU A O 1
ATOM 684 N N . MET A 1 89 ? 1.852 -9.048 -9.399 1.00 87.56 89 MET A N 1
ATOM 685 C CA . MET A 1 89 ? 1.309 -9.823 -8.273 1.00 87.56 89 MET A CA 1
ATOM 686 C C . MET A 1 89 ? 2.417 -10.402 -7.383 1.00 87.56 89 MET A C 1
ATOM 688 O O . MET A 1 89 ? 2.289 -10.404 -6.157 1.00 87.56 89 MET A O 1
ATOM 692 N N . GLY A 1 90 ? 3.526 -10.850 -7.980 1.00 87.94 90 GLY A N 1
ATOM 693 C CA . GLY A 1 90 ? 4.714 -11.274 -7.237 1.00 87.94 90 GLY A CA 1
ATOM 694 C C . GLY A 1 90 ? 5.305 -10.140 -6.395 1.00 87.94 90 GLY A C 1
ATOM 695 O O . GLY A 1 90 ? 5.596 -10.337 -5.222 1.00 87.94 90 GLY A O 1
ATOM 696 N N . LEU A 1 91 ? 5.403 -8.928 -6.950 1.00 87.81 91 LEU A N 1
ATOM 697 C CA . LEU A 1 91 ? 5.865 -7.735 -6.228 1.00 87.81 91 LEU A CA 1
ATOM 698 C C . LEU A 1 91 ? 4.974 -7.400 -5.026 1.00 87.81 91 LEU A C 1
ATOM 700 O O . LEU A 1 91 ? 5.480 -7.108 -3.943 1.00 87.81 91 LEU A O 1
ATOM 704 N N . ALA A 1 92 ? 3.654 -7.466 -5.206 1.00 86.69 92 ALA A N 1
ATOM 705 C CA . ALA A 1 92 ? 2.696 -7.183 -4.143 1.00 86.69 92 ALA A CA 1
ATOM 706 C C . ALA A 1 92 ? 2.750 -8.229 -3.019 1.00 86.69 92 ALA A C 1
ATOM 708 O O . ALA A 1 92 ? 2.778 -7.878 -1.844 1.00 86.69 92 ALA A O 1
ATOM 709 N N . SER A 1 93 ? 2.785 -9.514 -3.374 1.00 84.88 93 SER A N 1
ATOM 710 C CA . SER A 1 93 ? 2.715 -10.613 -2.402 1.00 84.88 93 SER A CA 1
ATOM 711 C C . SER A 1 93 ? 4.040 -10.891 -1.691 1.00 84.88 93 SER A C 1
ATOM 713 O O . SER A 1 93 ? 4.031 -11.188 -0.500 1.00 84.88 93 SER A O 1
ATOM 715 N N . LEU A 1 94 ? 5.172 -10.789 -2.396 1.00 83.94 94 LEU A N 1
ATOM 716 C CA . LEU A 1 94 ? 6.487 -11.154 -1.858 1.00 83.94 94 LEU A CA 1
ATOM 717 C C . LEU A 1 94 ? 7.220 -9.974 -1.220 1.00 83.94 94 LEU A C 1
ATOM 719 O O . LEU A 1 94 ? 7.890 -10.152 -0.209 1.00 83.94 94 LEU A O 1
ATOM 723 N N . LEU A 1 95 ? 7.112 -8.779 -1.810 1.00 84.19 95 LEU A N 1
ATOM 724 C CA . LEU A 1 95 ? 7.846 -7.589 -1.359 1.00 84.19 95 LEU A CA 1
ATOM 725 C C . LEU A 1 95 ? 6.937 -6.510 -0.759 1.00 84.19 95 LEU A C 1
ATOM 727 O O . LEU A 1 95 ? 7.431 -5.501 -0.259 1.00 84.19 95 LEU A O 1
ATOM 731 N N . GLY A 1 96 ? 5.615 -6.705 -0.792 1.00 83.12 96 GLY A N 1
ATOM 732 C CA . GLY A 1 96 ? 4.664 -5.739 -0.248 1.00 83.12 96 GLY A CA 1
ATOM 733 C C . GLY A 1 96 ? 4.633 -4.424 -1.026 1.00 83.12 96 GLY A C 1
ATOM 734 O O . GLY A 1 96 ? 4.457 -3.372 -0.413 1.00 83.12 96 GLY A O 1
ATOM 735 N N . VAL A 1 97 ? 4.855 -4.457 -2.345 1.00 85.81 97 VAL A N 1
ATOM 736 C CA . VAL A 1 97 ? 4.724 -3.277 -3.218 1.00 85.81 97 VAL A CA 1
ATOM 737 C C . VAL A 1 97 ? 3.271 -2.797 -3.245 1.00 85.81 97 VAL A C 1
ATOM 739 O O . VAL A 1 97 ? 2.353 -3.590 -3.470 1.00 85.81 97 VAL A O 1
ATOM 742 N N . ASP A 1 98 ? 3.059 -1.491 -3.062 1.00 87.12 98 ASP A N 1
ATOM 743 C CA . ASP A 1 98 ? 1.726 -0.886 -3.104 1.00 87.12 98 ASP A CA 1
ATOM 744 C C . ASP A 1 98 ? 1.271 -0.671 -4.556 1.00 87.12 98 ASP A C 1
ATOM 746 O O . ASP A 1 98 ? 1.513 0.366 -5.173 1.00 87.12 98 ASP A O 1
ATOM 750 N N . VAL A 1 99 ? 0.606 -1.679 -5.124 1.00 86.88 99 VAL A N 1
ATOM 751 C CA . VAL A 1 99 ? 0.119 -1.638 -6.513 1.00 86.88 99 VAL A CA 1
ATOM 752 C C . VAL A 1 99 ? -0.901 -0.520 -6.729 1.00 86.88 99 VAL A C 1
ATOM 754 O O . VAL A 1 99 ? -0.918 0.087 -7.800 1.00 86.88 99 VAL A O 1
ATOM 757 N N . ASN A 1 100 ? -1.725 -0.214 -5.723 1.00 84.50 100 ASN A N 1
ATOM 758 C CA . ASN A 1 100 ? -2.693 0.871 -5.826 1.00 84.50 100 ASN A CA 1
ATOM 759 C C . ASN A 1 100 ? -1.962 2.206 -5.969 1.00 84.50 100 ASN A C 1
ATOM 761 O O . ASN A 1 100 ? -2.252 2.941 -6.902 1.00 84.50 100 ASN A O 1
ATOM 765 N N . TYR A 1 101 ? -0.942 2.465 -5.148 1.00 85.44 101 TYR A N 1
ATOM 766 C CA . TYR A 1 101 ? -0.125 3.671 -5.276 1.00 85.44 101 TYR A CA 1
ATOM 767 C C . TYR A 1 101 ? 0.522 3.802 -6.651 1.00 85.44 101 TYR A C 1
ATOM 769 O O . TYR A 1 101 ? 0.470 4.862 -7.274 1.00 85.44 101 TYR A O 1
ATOM 777 N N . VAL A 1 102 ? 1.095 2.714 -7.162 1.00 87.38 102 VAL A N 1
ATOM 778 C CA . VAL A 1 102 ? 1.731 2.717 -8.481 1.00 87.38 102 VAL A CA 1
ATOM 779 C C . VAL A 1 102 ? 0.722 3.095 -9.576 1.00 87.38 102 VAL A C 1
ATOM 781 O O . VAL A 1 102 ? 1.027 3.908 -10.456 1.00 87.38 102 VAL A O 1
ATOM 784 N N . LEU A 1 103 ? -0.497 2.555 -9.515 1.00 84.56 103 LEU A N 1
ATOM 785 C CA . LEU A 1 103 ? -1.526 2.769 -10.535 1.00 84.56 103 LEU A CA 1
ATOM 786 C C . LEU A 1 103 ? -2.262 4.107 -10.390 1.00 84.56 103 LEU A C 1
ATOM 788 O O . LEU A 1 103 ? -2.436 4.812 -11.382 1.00 84.56 103 LEU A O 1
ATOM 792 N N . THR A 1 104 ? -2.673 4.466 -9.178 1.00 79.69 104 THR A N 1
ATOM 793 C CA . THR A 1 104 ? -3.586 5.588 -8.903 1.00 79.69 104 THR A CA 1
ATOM 794 C C . THR A 1 104 ? -2.881 6.818 -8.341 1.00 79.69 104 THR A C 1
ATOM 796 O O . THR A 1 104 ? -3.457 7.901 -8.328 1.00 79.69 104 THR A O 1
ATOM 799 N N . GLY A 1 105 ? -1.636 6.677 -7.881 1.00 77.81 105 GLY A N 1
ATOM 800 C CA . GLY A 1 105 ? -0.929 7.727 -7.149 1.00 77.81 105 GLY A CA 1
ATOM 801 C C . GLY A 1 105 ? -1.361 7.877 -5.694 1.00 77.81 105 GLY A C 1
ATOM 802 O O . GLY A 1 105 ? -0.762 8.672 -4.975 1.00 77.81 105 GLY A O 1
ATOM 803 N N . GLN A 1 106 ? -2.342 7.098 -5.232 1.00 74.19 106 GLN A N 1
ATOM 804 C CA . GLN A 1 106 ? -2.825 7.132 -3.854 1.00 74.19 106 GLN A CA 1
ATOM 805 C C . GLN A 1 106 ? -2.280 5.938 -3.072 1.00 74.19 106 GLN A C 1
ATOM 807 O O . GLN A 1 106 ? -2.523 4.784 -3.425 1.00 74.19 106 GLN A O 1
ATOM 812 N N . ARG A 1 107 ? -1.523 6.210 -2.004 1.00 75.00 107 ARG A N 1
ATOM 813 C CA . ARG A 1 107 ? -0.986 5.162 -1.126 1.00 75.00 107 ARG A CA 1
ATOM 814 C C . ARG A 1 107 ? -2.124 4.498 -0.359 1.00 75.00 107 ARG A C 1
ATOM 816 O O . ARG A 1 107 ? -2.890 5.173 0.318 1.00 75.00 107 ARG A O 1
ATOM 823 N N . SER A 1 108 ? -2.186 3.170 -0.415 1.00 66.00 108 SER A N 1
ATOM 824 C CA . SER A 1 108 ? -3.202 2.332 0.235 1.00 66.00 108 SER A CA 1
ATOM 825 C C . SER A 1 108 ? -3.198 2.426 1.762 1.00 66.00 108 SER A C 1
ATOM 827 O O . SER A 1 108 ? -4.111 1.918 2.407 1.00 66.00 108 SER A O 1
ATOM 829 N N . SER A 1 109 ? -2.159 3.017 2.361 1.00 58.59 109 SER A N 1
ATOM 830 C CA . SER A 1 109 ? -1.923 2.943 3.805 1.00 58.59 109 SER A CA 1
ATOM 831 C C . SER A 1 109 ? -1.521 4.254 4.488 1.00 58.59 109 SER A C 1
ATOM 833 O O . SER A 1 109 ? -1.116 4.185 5.645 1.00 58.59 109 SER A O 1
ATOM 835 N N . ALA A 1 110 ? -1.544 5.415 3.821 1.00 55.25 110 ALA A N 1
ATOM 836 C CA . ALA A 1 110 ? -0.746 6.561 4.294 1.00 55.25 110 ALA A CA 1
ATOM 837 C C . ALA A 1 110 ? -1.474 7.881 4.590 1.00 55.25 110 ALA A C 1
ATOM 839 O O . ALA A 1 110 ? -0.801 8.793 5.052 1.00 55.25 110 ALA A O 1
ATOM 840 N N . ASP A 1 111 ? -2.794 7.983 4.432 1.00 55.00 111 ASP A N 1
ATOM 841 C CA . ASP A 1 111 ? -3.550 9.134 4.973 1.00 55.00 111 ASP A CA 1
ATOM 842 C C . ASP A 1 111 ? -4.226 8.792 6.306 1.00 55.00 111 ASP A C 1
ATOM 844 O O . ASP A 1 111 ? -5.280 9.315 6.652 1.00 55.00 111 ASP A O 1
ATOM 848 N N . LEU A 1 112 ? -3.611 7.895 7.080 1.00 64.19 112 LEU A N 1
ATOM 849 C CA . LEU A 1 112 ? -3.970 7.759 8.482 1.00 64.19 112 LEU A CA 1
ATOM 850 C C . LEU A 1 112 ? -3.352 8.940 9.220 1.00 64.19 112 LEU A C 1
ATOM 852 O O . LEU A 1 112 ? -2.127 9.083 9.265 1.00 64.19 112 LEU A O 1
ATOM 856 N N . SER A 1 113 ? -4.192 9.766 9.827 1.00 78.94 113 SER A N 1
ATOM 857 C CA . SER A 1 113 ? -3.750 10.806 10.745 1.00 78.94 113 SER A CA 1
ATOM 858 C C . SER A 1 113 ? -2.855 10.214 11.842 1.00 78.94 113 SER A C 1
ATOM 860 O O . SER A 1 113 ? -2.884 9.013 12.144 1.00 78.94 113 SER A O 1
ATOM 862 N N . THR A 1 114 ? -2.044 11.062 12.479 1.00 79.44 114 THR A N 1
ATOM 863 C CA . THR A 1 114 ? -1.198 10.660 13.615 1.00 79.44 114 THR A CA 1
ATOM 864 C C . THR A 1 114 ? -2.001 9.915 14.687 1.00 79.44 114 THR A C 1
ATOM 866 O O . THR A 1 114 ? -1.503 8.960 15.285 1.00 79.44 114 THR A O 1
ATOM 869 N N . GLU A 1 115 ? -3.257 10.315 14.893 1.00 83.31 115 GLU A N 1
ATOM 870 C CA . GLU A 1 115 ? -4.184 9.683 15.829 1.00 83.31 115 GLU A CA 1
ATOM 871 C C . GLU A 1 115 ? -4.579 8.266 15.390 1.00 83.31 115 GLU A C 1
ATOM 873 O O . GLU A 1 115 ? -4.446 7.321 16.169 1.00 83.31 115 GLU A O 1
ATOM 878 N N . GLU A 1 116 ? -4.979 8.078 14.132 1.00 83.44 116 GLU A N 1
ATOM 879 C CA . GLU A 1 116 ? -5.378 6.768 13.597 1.00 83.44 116 GLU A CA 1
ATOM 880 C C . GLU A 1 116 ? -4.206 5.7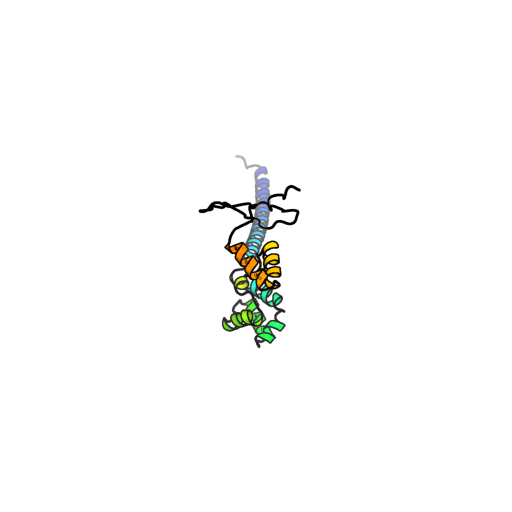80 13.556 1.00 83.44 116 GLU A C 1
ATOM 882 O O . GLU A 1 116 ? -4.345 4.605 13.913 1.00 83.44 116 GLU A O 1
ATOM 887 N N . SER A 1 117 ? -3.019 6.265 13.190 1.00 82.06 117 SER A N 1
ATOM 888 C CA . SER A 1 117 ? -1.786 5.474 13.206 1.00 82.06 117 SER A CA 1
ATOM 889 C C . SER A 1 117 ? -1.436 5.007 14.624 1.00 82.06 117 SER A C 1
ATOM 891 O O . SER A 1 117 ? -1.101 3.835 14.844 1.00 82.06 117 SER A O 1
ATOM 893 N N . LEU A 1 118 ? -1.565 5.899 15.614 1.00 88.38 118 LEU A N 1
ATOM 894 C CA . LEU A 1 118 ? -1.354 5.567 17.020 1.00 88.38 118 LEU A CA 1
ATOM 895 C C . LEU A 1 118 ? -2.400 4.560 17.514 1.00 88.38 118 LEU A C 1
ATOM 897 O O . LEU A 1 118 ? -2.020 3.559 18.130 1.00 88.38 118 LEU A O 1
ATOM 901 N N . LEU A 1 119 ? -3.682 4.765 17.201 1.00 90.06 119 LEU A N 1
ATOM 902 C CA . LEU A 1 119 ? -4.770 3.858 17.567 1.00 90.06 119 LEU A CA 1
ATOM 903 C C . LEU A 1 119 ? -4.509 2.441 17.046 1.00 90.06 119 LEU A C 1
ATOM 905 O O . LEU A 1 119 ? -4.545 1.486 17.822 1.00 90.06 119 LEU A O 1
ATOM 909 N N . LEU A 1 120 ? -4.167 2.296 15.763 1.00 90.38 120 LEU A N 1
ATOM 910 C CA . LEU A 1 120 ? -3.862 0.996 15.161 1.00 90.38 120 LEU A CA 1
ATOM 911 C C . LEU A 1 120 ? -2.636 0.334 15.795 1.00 90.38 120 LEU A C 1
ATOM 913 O O . LEU A 1 120 ? -2.655 -0.874 16.047 1.00 90.38 120 LEU A O 1
ATOM 917 N N . SER A 1 121 ? -1.579 1.104 16.079 1.00 86.88 121 SER A N 1
ATOM 918 C CA . SER A 1 121 ? -0.368 0.576 16.720 1.00 86.88 121 SER A CA 1
ATOM 919 C C . SER A 1 121 ? -0.667 -0.010 18.106 1.00 86.88 121 SER A C 1
ATOM 921 O O . SER A 1 121 ? -0.265 -1.138 18.408 1.00 86.88 121 SER A O 1
ATOM 923 N N . ARG A 1 122 ? -1.452 0.709 18.919 1.00 92.00 122 ARG A N 1
ATOM 924 C CA . ARG A 1 122 ? -1.862 0.288 20.263 1.00 92.00 122 ARG A CA 1
ATOM 925 C C . ARG A 1 122 ? -2.834 -0.874 20.204 1.00 92.00 122 ARG A C 1
ATOM 927 O O . ARG A 1 122 ? -2.665 -1.846 20.933 1.00 92.00 122 ARG A O 1
ATOM 934 N N . TYR A 1 123 ? -3.796 -0.812 19.291 1.00 93.31 123 TYR A N 1
ATOM 935 C CA . TYR A 1 123 ? -4.766 -1.872 19.083 1.00 93.31 123 TYR A CA 1
ATOM 936 C C . TYR A 1 123 ? -4.085 -3.193 18.719 1.00 93.31 123 TYR A C 1
ATOM 938 O O . TYR A 1 123 ? -4.406 -4.221 19.304 1.00 93.31 123 TYR A O 1
ATOM 946 N N . ARG A 1 124 ? -3.091 -3.190 17.819 1.00 91.00 124 ARG A N 1
ATOM 947 C CA . ARG A 1 124 ? -2.362 -4.411 17.427 1.00 91.00 124 ARG A CA 1
ATOM 948 C C . ARG A 1 124 ? -1.624 -5.062 18.601 1.00 91.00 124 ARG A C 1
ATOM 950 O O . ARG A 1 124 ? -1.683 -6.287 18.721 1.00 91.00 124 ARG A O 1
ATOM 957 N N . GLN A 1 125 ? -1.006 -4.254 19.465 1.00 91.75 125 GLN A N 1
ATOM 958 C CA . GLN A 1 125 ? -0.251 -4.697 20.649 1.00 91.75 125 GLN A CA 1
ATOM 959 C C . GLN A 1 125 ? -1.137 -5.065 21.852 1.00 91.75 125 GLN A C 1
ATOM 961 O O . GLN A 1 125 ? -0.658 -5.671 22.808 1.00 91.75 125 GLN A O 1
ATOM 966 N N . ALA A 1 126 ? -2.420 -4.706 21.829 1.00 92.56 126 ALA 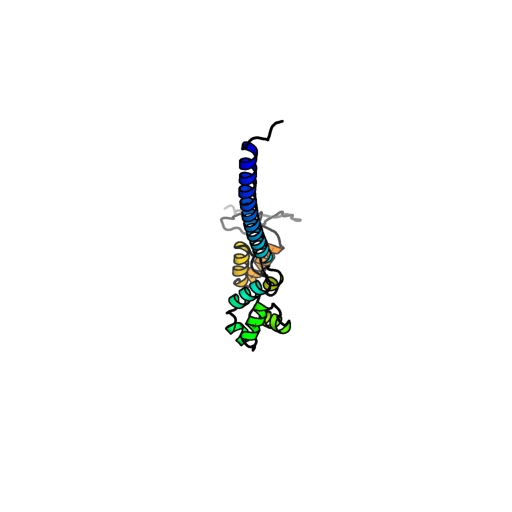A N 1
ATOM 967 C CA . ALA A 1 126 ? -3.328 -4.930 22.943 1.00 92.56 126 ALA A CA 1
ATOM 968 C C . ALA A 1 126 ? -3.736 -6.407 23.109 1.00 92.56 126 ALA A C 1
ATOM 970 O O . ALA A 1 126 ? -3.797 -7.184 22.146 1.00 92.56 126 ALA A O 1
ATOM 971 N N . SER A 1 127 ? -4.077 -6.776 24.348 1.00 92.69 127 SER A N 1
ATOM 972 C CA . SER A 1 127 ? -4.609 -8.098 24.686 1.00 92.69 127 SER A CA 1
ATOM 973 C C . SER A 1 127 ? -6.008 -8.319 24.078 1.00 92.69 127 SER A C 1
ATOM 975 O O . SER A 1 127 ? -6.705 -7.350 23.755 1.00 92.69 127 SER A O 1
ATOM 977 N N . PRO A 1 128 ? -6.464 -9.580 23.931 1.00 90.62 128 PRO A N 1
ATOM 978 C CA . PRO A 1 128 ? -7.764 -9.883 23.325 1.00 90.62 128 PRO A CA 1
ATOM 979 C C . PRO A 1 128 ? -8.941 -9.183 24.021 1.00 90.62 128 PRO A C 1
ATOM 981 O O . PRO A 1 128 ? -9.833 -8.668 23.353 1.00 90.62 128 PRO A O 1
ATOM 984 N N . ALA A 1 129 ? -8.905 -9.089 25.354 1.00 89.50 129 ALA A N 1
ATOM 985 C CA . ALA A 1 129 ? -9.930 -8.404 26.140 1.00 89.50 129 ALA A CA 1
ATOM 986 C C . ALA A 1 129 ? -10.000 -6.898 25.829 1.00 89.50 129 ALA A C 1
ATOM 988 O O . ALA A 1 129 ? -11.084 -6.345 25.668 1.00 89.50 129 ALA A O 1
ATOM 989 N N . VAL A 1 130 ? -8.848 -6.236 25.677 1.00 90.62 130 VAL A N 1
ATOM 990 C CA . VAL A 1 130 ? -8.782 -4.802 25.352 1.00 90.62 130 VAL A CA 1
ATOM 991 C C . VAL A 1 130 ? -9.243 -4.543 23.918 1.00 90.62 130 VAL A C 1
ATOM 993 O O . VAL A 1 130 ? -9.942 -3.566 23.667 1.00 90.62 130 VAL A O 1
ATOM 996 N N . LYS A 1 131 ? -8.925 -5.437 22.977 1.00 92.88 131 LYS A N 1
ATOM 997 C CA . LYS A 1 131 ? -9.423 -5.345 21.596 1.00 92.88 131 LYS A CA 1
ATOM 998 C C . LYS A 1 131 ? -10.950 -5.409 21.535 1.00 92.88 131 LYS A C 1
ATOM 1000 O O . LYS A 1 131 ? -11.547 -4.611 20.815 1.00 92.88 131 LYS A O 1
ATOM 1005 N N . LEU A 1 132 ? -11.567 -6.312 22.302 1.00 89.50 132 LEU A N 1
ATOM 1006 C CA . LEU A 1 132 ? -13.026 -6.411 22.421 1.00 89.50 132 LEU A CA 1
ATOM 1007 C C . LEU A 1 132 ? -13.628 -5.172 23.087 1.00 89.50 132 LEU A C 1
ATOM 1009 O O . LEU A 1 132 ? -14.645 -4.674 22.620 1.00 89.50 132 LEU A O 1
ATOM 1013 N N . ALA A 1 133 ? -12.983 -4.633 24.125 1.00 88.69 133 ALA A N 1
ATOM 1014 C CA . ALA A 1 133 ? -13.432 -3.406 24.779 1.00 88.69 133 ALA A CA 1
ATOM 1015 C C . ALA A 1 133 ? -13.398 -2.196 23.829 1.00 88.69 133 ALA A C 1
ATOM 1017 O O . ALA A 1 133 ? -14.359 -1.437 23.775 1.00 88.69 133 ALA A O 1
ATOM 1018 N N . VAL A 1 134 ? -12.331 -2.044 23.036 1.00 90.88 134 VAL A N 1
ATOM 1019 C CA . VAL A 1 134 ? -12.219 -0.986 22.016 1.00 90.88 134 VAL A CA 1
ATOM 1020 C C . VAL A 1 134 ? -13.301 -1.150 20.949 1.00 90.88 134 VAL A C 1
ATOM 1022 O O . VAL A 1 134 ? -13.972 -0.181 20.613 1.00 90.88 134 VAL A O 1
ATOM 1025 N N . GLN A 1 135 ? -13.518 -2.370 20.445 1.00 89.38 135 GLN A N 1
ATOM 1026 C CA . GLN A 1 135 ? -14.601 -2.638 19.493 1.00 89.38 135 GLN A CA 1
ATOM 1027 C C . GLN A 1 135 ? -15.975 -2.327 20.098 1.00 89.38 135 GLN A C 1
ATOM 1029 O O . GLN A 1 135 ? -16.787 -1.682 19.447 1.00 89.38 135 GLN A O 1
ATOM 1034 N N . GLY A 1 136 ? -16.223 -2.722 21.349 1.00 88.94 136 GLY A N 1
ATOM 1035 C CA . GLY A 1 136 ? -17.462 -2.422 22.065 1.00 88.94 136 GLY A CA 1
ATOM 1036 C C . GLY A 1 136 ? -17.673 -0.924 22.287 1.00 88.94 136 GLY A C 1
ATOM 1037 O O . GLY A 1 136 ? -18.783 -0.441 22.105 1.00 88.94 136 GLY A O 1
ATOM 1038 N N . ALA A 1 137 ? -16.617 -0.173 22.602 1.00 87.50 137 ALA A N 1
ATOM 1039 C CA . ALA A 1 137 ? -16.683 1.280 22.747 1.00 87.50 137 ALA A CA 1
ATOM 1040 C C . ALA A 1 137 ? -16.987 1.981 21.411 1.00 87.50 137 ALA A C 1
ATOM 1042 O O . ALA A 1 137 ? -17.819 2.884 21.366 1.00 87.50 137 ALA A O 1
ATOM 1043 N N . LEU A 1 138 ? -16.349 1.540 20.321 1.00 86.44 138 LEU A N 1
ATOM 1044 C CA . LEU A 1 138 ? -16.553 2.100 18.982 1.00 86.44 138 LEU A CA 1
ATOM 1045 C C . LEU A 1 138 ? -17.934 1.756 18.404 1.00 86.44 138 LEU A C 1
ATOM 1047 O O . LEU A 1 138 ? -18.570 2.612 17.799 1.00 86.44 138 LEU A O 1
ATOM 1051 N N . LEU A 1 139 ? -18.404 0.520 18.594 1.00 83.69 139 LEU A N 1
ATOM 1052 C CA . LEU A 1 139 ? -19.702 0.050 18.093 1.00 83.69 139 LEU A CA 1
ATOM 1053 C C . LEU A 1 139 ? -20.872 0.504 18.971 1.00 83.69 139 LEU A C 1
ATOM 1055 O O . LEU A 1 139 ? -21.964 0.746 18.468 1.00 83.69 139 LEU A O 1
ATOM 1059 N N . GLY A 1 140 ? -20.652 0.596 20.282 1.00 78.81 140 GLY A N 1
ATOM 1060 C CA . GLY A 1 140 ? -21.677 0.944 21.259 1.00 78.81 140 GLY A CA 1
ATOM 1061 C C . GLY A 1 140 ? -21.992 2.434 21.322 1.00 78.81 140 GLY A C 1
ATOM 1062 O O . GLY A 1 140 ? -23.040 2.789 21.848 1.00 78.81 140 GLY A O 1
ATOM 1063 N N . GLY A 1 141 ? -21.121 3.312 20.806 1.00 57.97 141 GLY A N 1
ATOM 1064 C CA . GLY A 1 141 ? -21.387 4.752 20.700 1.00 57.97 141 GLY A CA 1
ATOM 1065 C C . GLY A 1 141 ? -21.711 5.458 22.022 1.00 57.97 141 GLY A C 1
ATOM 1066 O O . GLY A 1 141 ? -22.200 6.583 22.012 1.00 57.97 141 GLY A O 1
ATOM 1067 N N . THR A 1 142 ? -21.456 4.836 23.172 1.00 51.72 142 THR A N 1
ATOM 1068 C CA . THR A 1 142 ? -21.669 5.461 24.474 1.00 51.72 142 THR A CA 1
ATOM 1069 C C . THR A 1 142 ? -20.348 6.038 24.948 1.00 51.72 142 THR A C 1
ATOM 1071 O O . THR A 1 142 ? -19.577 5.380 25.650 1.00 51.72 142 THR A O 1
ATOM 1074 N N . ALA A 1 143 ? -20.090 7.300 24.604 1.00 52.16 143 ALA A N 1
ATOM 1075 C CA . ALA A 1 143 ? -19.333 8.124 25.534 1.00 52.16 143 ALA A CA 1
ATOM 1076 C C . ALA A 1 143 ? -20.075 8.050 26.882 1.00 52.16 143 ALA A C 1
ATOM 1078 O O . ALA A 1 143 ? -21.302 8.204 26.886 1.00 52.16 143 ALA A O 1
ATOM 1079 N N . PRO A 1 144 ? -19.409 7.787 28.017 1.00 55.12 144 PRO A N 1
ATOM 1080 C CA . PRO A 1 144 ? -20.070 7.888 29.304 1.00 55.12 144 PRO A CA 1
ATOM 1081 C C . PRO A 1 144 ? -20.393 9.365 29.561 1.00 55.12 144 PRO A C 1
ATOM 1083 O O . PRO A 1 144 ? -19.624 10.099 30.173 1.00 55.12 144 PRO A O 1
ATOM 1086 N N . ALA A 1 145 ? -21.556 9.813 29.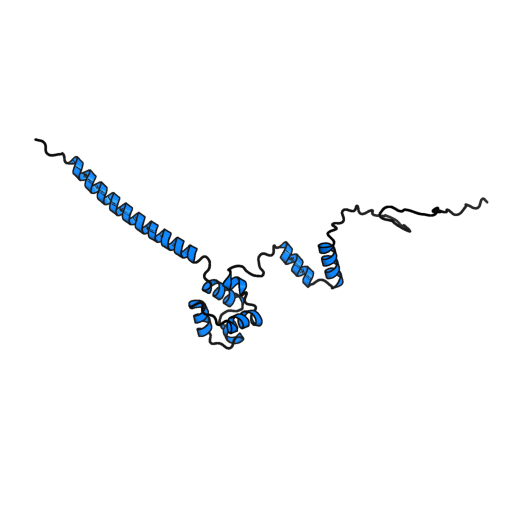093 1.00 54.97 145 ALA A N 1
ATOM 1087 C CA . ALA A 1 145 ? -22.259 10.945 29.670 1.00 54.97 145 ALA A CA 1
ATOM 1088 C C . ALA A 1 145 ? -22.878 10.446 30.981 1.00 54.97 145 ALA A C 1
ATOM 1090 O O . ALA A 1 145 ? -24.058 10.126 31.059 1.00 54.97 145 ALA A O 1
ATOM 1091 N N . GLY A 1 146 ? -22.040 10.266 31.995 1.00 51.03 146 GLY A N 1
ATOM 1092 C CA . GLY A 1 146 ? -22.464 9.728 33.277 1.00 51.03 146 GLY A CA 1
ATOM 1093 C C . GLY A 1 146 ? -21.526 10.223 34.351 1.00 51.03 146 GLY A C 1
ATOM 1094 O O . GLY A 1 146 ? -20.381 9.792 34.421 1.00 51.03 146 GLY A O 1
ATOM 1095 N N . SER A 1 147 ? -22.014 11.155 35.165 1.00 55.62 147 SER A N 1
ATOM 1096 C CA . SER A 1 147 ? -21.359 11.597 36.389 1.00 55.62 147 SER A CA 1
ATOM 1097 C C . SER A 1 147 ? -20.851 10.391 37.178 1.00 55.62 147 SER A C 1
ATOM 1099 O O . SER A 1 147 ? -21.648 9.565 37.631 1.00 55.62 147 SER A O 1
ATOM 1101 N N . THR A 1 148 ? -19.537 10.292 37.358 1.00 55.97 148 THR A N 1
ATOM 1102 C CA . THR A 1 148 ? -18.932 9.319 38.263 1.00 55.97 148 THR A CA 1
ATOM 1103 C C . THR A 1 148 ? -19.402 9.641 39.680 1.00 55.97 148 THR A C 1
ATOM 1105 O O . THR A 1 148 ? -18.879 10.549 40.323 1.00 55.97 148 THR A O 1
ATOM 1108 N N . PHE A 1 149 ? -20.420 8.936 40.173 1.00 60.00 149 PHE A N 1
ATOM 1109 C CA . PHE A 1 149 ? -20.786 8.993 41.583 1.00 60.00 149 PHE A CA 1
ATOM 1110 C C . PHE A 1 149 ? -19.719 8.225 42.366 1.00 60.00 149 PHE A C 1
ATOM 1112 O O . PHE A 1 149 ? -19.731 6.998 42.429 1.00 60.00 149 PHE A O 1
ATOM 1119 N N . VAL A 1 150 ? -18.733 8.952 42.890 1.00 64.31 150 VAL A N 1
ATOM 1120 C CA . VAL A 1 150 ? -17.669 8.383 43.718 1.00 64.31 150 VAL A CA 1
ATOM 1121 C C . VAL A 1 150 ? -18.226 8.163 45.122 1.00 64.31 150 VAL A C 1
ATOM 1123 O O . VAL A 1 150 ? -18.325 9.091 45.923 1.00 64.31 150 VAL A O 1
ATOM 1126 N N . THR A 1 151 ? -18.599 6.926 45.439 1.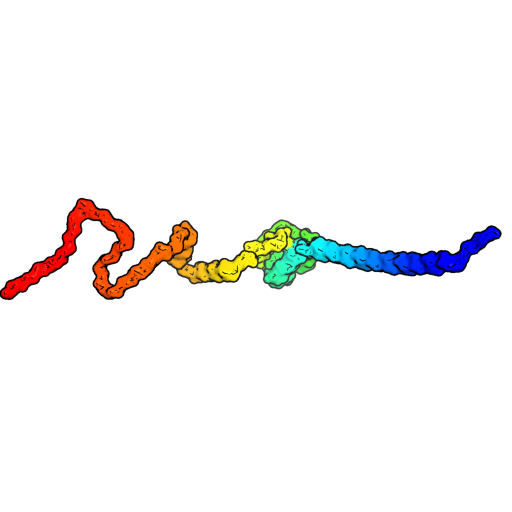00 65.31 151 THR A N 1
ATOM 1127 C CA . THR A 1 151 ? -18.893 6.516 46.815 1.00 65.31 151 THR A CA 1
ATOM 1128 C C . THR A 1 151 ? -17.599 6.429 47.615 1.00 65.31 151 THR A C 1
ATOM 1130 O O . THR A 1 151 ? -16.795 5.521 47.415 1.00 65.31 151 THR A O 1
ATOM 1133 N N . HIS A 1 152 ? -17.402 7.357 48.549 1.00 61.44 152 HIS A N 1
ATOM 1134 C CA . HIS A 1 152 ? -16.380 7.234 49.584 1.00 61.44 152 HIS A CA 1
ATOM 1135 C C . HIS A 1 152 ? -16.965 6.490 50.795 1.00 61.44 152 HIS A C 1
ATOM 1137 O O . HIS A 1 152 ? -17.907 6.973 51.418 1.00 61.44 152 HIS A O 1
ATOM 1143 N N . GLY A 1 153 ? -16.405 5.323 51.134 1.00 77.81 153 GLY A N 1
ATOM 1144 C CA . GLY A 1 153 ? -16.803 4.516 52.298 1.00 77.81 153 GLY A CA 1
ATOM 1145 C C . GLY A 1 153 ? -17.253 3.094 51.944 1.00 77.81 153 GLY A C 1
ATOM 1146 O O . GLY A 1 153 ? -17.225 2.694 50.784 1.00 77.81 153 GLY A O 1
ATOM 1147 N N . ASN A 1 154 ? -17.649 2.316 52.957 1.00 78.56 154 ASN A N 1
ATOM 1148 C CA . ASN A 1 154 ? -18.165 0.958 52.765 1.00 78.56 154 ASN A CA 1
ATOM 1149 C C . ASN A 1 154 ? -19.668 1.021 52.448 1.00 78.56 154 ASN A C 1
ATOM 1151 O O . ASN A 1 154 ? -20.470 1.326 53.330 1.00 78.56 154 ASN A O 1
ATOM 1155 N N . VAL A 1 155 ? -20.042 0.763 51.196 1.00 74.94 155 VAL A N 1
ATOM 1156 C CA . VAL A 1 155 ? -21.434 0.793 50.724 1.00 74.94 155 VAL A CA 1
ATOM 1157 C C . VAL A 1 155 ? -21.835 -0.613 50.285 1.00 74.94 155 VAL A C 1
ATOM 1159 O O . VAL A 1 155 ? -21.098 -1.256 49.545 1.00 74.94 155 VAL A O 1
ATOM 1162 N N . GLY A 1 156 ? -22.995 -1.093 50.743 1.00 76.25 156 GLY A N 1
ATOM 1163 C CA . GLY A 1 156 ? -23.476 -2.447 50.437 1.00 76.25 156 GLY A CA 1
ATOM 1164 C C . GLY A 1 156 ? -24.002 -2.612 49.009 1.00 76.25 156 GLY A C 1
ATOM 1165 O O . GLY A 1 156 ? -23.749 -3.634 48.380 1.00 76.25 156 GLY A O 1
ATOM 1166 N N . GLN A 1 157 ? -24.714 -1.613 48.479 1.00 77.88 157 GLN A N 1
ATOM 1167 C CA . GLN A 1 157 ? -25.269 -1.655 47.126 1.00 77.88 157 GLN A CA 1
ATOM 1168 C C . GLN A 1 157 ? -25.453 -0.237 46.575 1.00 77.88 157 GLN A C 1
ATOM 1170 O O . GLN A 1 157 ? -25.994 0.630 47.259 1.00 77.88 157 GLN A O 1
ATOM 1175 N N . VAL A 1 158 ? -25.018 -0.012 45.334 1.00 78.81 158 VAL A N 1
ATOM 1176 C CA . VAL A 1 158 ? -25.258 1.220 44.568 1.00 78.81 158 VAL A CA 1
ATOM 1177 C C . VAL A 1 158 ? -26.064 0.840 43.333 1.00 78.81 158 VAL A C 1
ATOM 1179 O O . VAL A 1 158 ? -25.689 -0.088 42.617 1.00 78.81 158 VAL A O 1
ATOM 1182 N N . ILE A 1 159 ? -27.176 1.532 43.094 1.00 77.50 159 ILE A N 1
ATOM 1183 C CA . ILE A 1 159 ? -28.016 1.323 41.913 1.00 77.50 159 ILE A CA 1
ATOM 1184 C C . ILE A 1 159 ? -27.932 2.584 41.057 1.00 77.50 159 ILE A C 1
ATOM 1186 O O . ILE A 1 159 ? -28.187 3.683 41.543 1.00 77.50 159 ILE A O 1
ATOM 1190 N N . HIS A 1 160 ? -27.547 2.421 39.792 1.00 72.62 160 HIS A N 1
ATOM 1191 C CA . HIS A 1 160 ? -27.535 3.500 38.809 1.00 72.62 160 HIS A CA 1
ATOM 1192 C C . HIS A 1 160 ? -28.802 3.392 37.948 1.00 72.62 160 HIS A C 1
ATOM 1194 O O . HIS A 1 160 ? -28.965 2.403 37.237 1.00 72.62 160 HIS A O 1
ATOM 1200 N N . GLY A 1 161 ? -29.683 4.395 38.019 1.00 75.19 161 GLY A N 1
ATOM 1201 C CA . GLY A 1 161 ? -30.959 4.444 37.288 1.00 75.19 161 GLY A CA 1
ATOM 1202 C C . GLY A 1 161 ? -32.199 4.320 38.185 1.00 75.19 161 GLY A C 1
ATOM 1203 O O . GLY A 1 161 ? -32.085 4.294 39.411 1.00 75.19 161 GLY A O 1
ATOM 1204 N N . ASP A 1 162 ? -33.379 4.259 37.561 1.00 79.81 162 ASP A N 1
ATOM 1205 C CA . ASP A 1 162 ? -34.666 4.180 38.261 1.00 79.81 162 ASP A CA 1
ATOM 1206 C C . ASP A 1 162 ? -34.941 2.764 38.784 1.00 79.81 162 ASP A C 1
ATOM 1208 O O . ASP A 1 162 ? -34.760 1.768 38.080 1.00 79.81 162 ASP A O 1
ATOM 1212 N N . VAL A 1 163 ? -35.426 2.674 40.024 1.00 81.19 163 VAL A N 1
ATOM 1213 C CA . VAL A 1 163 ? -35.842 1.416 40.656 1.00 81.19 163 VAL A CA 1
ATOM 1214 C C . VAL A 1 163 ? -37.352 1.421 40.811 1.00 81.19 163 VAL A C 1
ATOM 1216 O O . VAL A 1 163 ? -37.908 2.243 41.537 1.00 81.19 163 VAL A O 1
ATOM 1219 N N . VAL A 1 164 ? -38.010 0.464 40.162 1.00 82.62 164 VAL A N 1
ATOM 1220 C CA . VAL A 1 164 ? -39.436 0.199 40.349 1.00 82.62 164 VAL A CA 1
ATOM 1221 C C . VAL A 1 164 ? -39.569 -1.092 41.145 1.00 82.62 164 VAL A C 1
ATOM 1223 O O . VAL A 1 164 ? -39.285 -2.172 40.634 1.00 82.62 164 VAL A O 1
ATOM 1226 N N . ASN A 1 165 ? -39.992 -0.977 42.403 1.00 79.69 165 ASN A N 1
ATOM 1227 C CA . ASN A 1 165 ? -40.293 -2.129 43.246 1.00 79.69 165 ASN A CA 1
ATOM 1228 C C . ASN A 1 165 ? -41.794 -2.409 43.211 1.00 79.69 165 ASN A C 1
ATOM 1230 O O . ASN A 1 165 ? -42.605 -1.522 43.466 1.00 79.69 165 ASN A O 1
ATOM 1234 N N . THR A 1 166 ? -42.156 -3.655 42.919 1.00 78.88 166 THR A N 1
ATOM 1235 C CA . THR A 1 166 ? -43.543 -4.137 42.975 1.00 78.88 166 THR A CA 1
ATOM 1236 C C . THR A 1 166 ? -43.984 -4.518 44.389 1.00 78.88 166 THR A C 1
ATOM 1238 O O . THR A 1 166 ? -45.176 -4.659 44.625 1.00 78.88 166 THR A O 1
ATOM 1241 N N . GLU A 1 167 ? -43.044 -4.641 45.331 1.00 85.38 167 GLU A N 1
ATOM 1242 C CA . GLU A 1 167 ? -43.287 -5.011 46.731 1.00 85.38 167 GLU A CA 1
ATOM 1243 C C . GLU A 1 167 ? -42.667 -3.985 47.703 1.00 85.38 167 GLU A C 1
ATOM 1245 O O . GLU A 1 167 ? -41.692 -3.311 47.341 1.00 85.38 167 GLU A O 1
ATOM 1250 N N . PRO A 1 168 ? -43.181 -3.854 48.946 1.00 80.62 168 PRO A N 1
ATOM 1251 C CA . PRO A 1 168 ? -42.634 -2.933 49.940 1.00 80.62 168 PRO A CA 1
ATOM 1252 C C . PRO A 1 168 ? -41.180 -3.267 50.302 1.00 80.62 168 PRO A C 1
ATOM 1254 O O . PRO A 1 168 ? -40.871 -4.359 50.780 1.00 80.62 168 PRO A O 1
ATOM 1257 N N . LEU A 1 169 ? -40.279 -2.297 50.126 1.00 78.06 169 LEU A N 1
ATOM 1258 C CA . LEU A 1 169 ? -38.884 -2.417 50.547 1.00 78.06 169 LEU A CA 1
ATOM 1259 C C . LEU A 1 169 ? -38.761 -2.141 52.053 1.00 78.06 169 LEU A C 1
ATOM 1261 O O . LEU A 1 169 ? -38.932 -1.008 52.501 1.00 78.06 169 LEU A O 1
ATOM 1265 N N . PHE A 1 170 ? -38.410 -3.161 52.835 1.00 71.62 170 PHE A N 1
ATOM 1266 C CA . PHE A 1 170 ? -38.109 -3.006 54.259 1.00 71.62 170 PHE A CA 1
ATOM 1267 C C . PHE A 1 170 ? -36.627 -2.673 54.472 1.00 71.62 170 PHE A C 1
ATOM 1269 O O . PHE A 1 170 ? -35.771 -3.556 54.470 1.00 71.62 170 PHE A O 1
ATOM 1276 N N . VAL A 1 171 ? -36.316 -1.396 54.707 1.00 74.94 171 VAL A N 1
ATOM 1277 C CA . VAL A 1 171 ? -34.985 -0.950 55.159 1.00 74.94 171 VAL A CA 1
ATOM 1278 C C . VAL A 1 171 ? -34.946 -1.040 56.688 1.00 74.94 171 VAL A C 1
ATOM 1280 O O . VAL A 1 171 ? -35.211 -0.073 57.400 1.00 74.94 171 VAL A O 1
ATOM 1283 N N . GLY A 1 172 ? -34.736 -2.253 57.199 1.00 67.44 172 GLY A N 1
ATOM 1284 C CA . GLY A 1 172 ? -34.778 -2.551 58.632 1.00 67.44 172 GLY A CA 1
ATOM 1285 C C . GLY A 1 172 ? -33.520 -2.107 59.385 1.00 67.44 172 GLY A C 1
ATOM 1286 O O . GLY A 1 172 ? -32.403 -2.410 58.976 1.00 67.44 172 GLY A O 1
ATOM 1287 N N . GLY A 1 173 ? -33.715 -1.437 60.523 1.00 66.00 173 GLY A N 1
ATOM 1288 C CA . GLY A 1 173 ? -32.717 -1.289 61.584 1.00 66.00 173 GLY A CA 1
ATOM 1289 C C . GLY A 1 173 ? -33.066 -2.196 62.765 1.00 66.00 173 GLY A C 1
ATOM 1290 O O . GLY A 1 173 ? -34.241 -2.376 63.087 1.00 66.00 173 GLY A O 1
ATOM 1291 N N . GLU A 1 174 ? -32.056 -2.780 63.408 1.00 65.75 174 GLU A N 1
ATOM 1292 C CA . GLU A 1 174 ? -32.249 -3.658 64.565 1.00 65.75 174 GLU A CA 1
ATOM 1293 C C . GLU A 1 174 ? -32.834 -2.855 65.751 1.00 65.75 174 GLU A C 1
ATOM 1295 O O . GLU A 1 174 ? -32.288 -1.805 66.115 1.00 65.75 174 GLU A O 1
ATOM 1300 N N . PRO A 1 175 ? -33.952 -3.281 66.369 1.00 68.19 175 PRO A N 1
ATOM 1301 C CA . PRO A 1 175 ? -34.546 -2.535 67.471 1.00 68.19 175 PRO A CA 1
ATOM 1302 C C . PRO A 1 175 ? -33.627 -2.562 68.700 1.00 68.19 175 PRO A C 1
ATOM 1304 O O . PRO A 1 175 ? -33.281 -3.616 69.237 1.00 68.19 175 PRO A O 1
ATOM 1307 N N . LYS A 1 176 ? -33.248 -1.371 69.179 1.00 64.69 176 LYS A N 1
ATOM 1308 C CA . LYS A 1 176 ? -32.385 -1.187 70.354 1.00 64.69 176 LYS A CA 1
ATOM 1309 C C . LYS A 1 176 ? -33.047 -1.788 71.600 1.00 64.69 176 LYS A C 1
ATOM 1311 O O . LYS A 1 176 ? -34.036 -1.245 72.094 1.00 64.69 176 LYS A O 1
ATOM 1316 N N . LYS A 1 177 ? -32.475 -2.866 72.154 1.00 64.19 177 LYS A N 1
ATOM 1317 C CA . LYS A 1 177 ? -32.883 -3.405 73.464 1.00 64.19 177 LYS A CA 1
ATOM 1318 C C . LYS A 1 177 ? -32.722 -2.315 74.530 1.00 64.19 177 LYS A C 1
ATOM 1320 O O . LYS A 1 177 ? -31.608 -1.856 74.790 1.00 64.19 177 LYS A O 1
ATOM 1325 N N . ARG A 1 178 ? -33.832 -1.880 75.132 1.00 61.88 178 ARG A N 1
ATOM 1326 C CA . ARG A 1 178 ? -33.801 -1.053 76.346 1.00 61.88 178 ARG A CA 1
ATOM 1327 C C . ARG A 1 178 ? -33.333 -1.935 77.509 1.00 61.88 178 ARG A C 1
ATOM 1329 O O . ARG A 1 178 ? -33.866 -3.028 77.682 1.00 61.88 178 ARG A O 1
ATOM 1336 N N . LYS A 1 179 ? -32.292 -1.477 78.210 1.00 58.03 179 LYS A N 1
ATOM 1337 C CA . LYS A 1 179 ? -31.859 -2.025 79.502 1.00 58.03 179 LYS A CA 1
ATOM 1338 C C . LYS A 1 179 ? -32.861 -1.655 80.585 1.00 58.03 179 LYS A C 1
ATOM 1340 O O . LYS A 1 179 ? -33.440 -0.551 80.458 1.00 58.03 179 LYS A O 1
#

InterPro domains:
  IPR010744 Bacteriophage CI repressor, N-terminal [PF07022] (63-107)
  IPR010982 Lambda repressor-like, DNA-binding domain superfamily [G3DSA:1.10.260.40] (45-110)
  IPR010982 Lambda repressor-like, DNA-binding domain superfamily [SSF47413] (52-96)

Organism: NCBI:txid119219

Secondary structure (DSSP, 8-state):
-PPPPTHHHHHHHHHHHHHHHHHHHHHHHHHHHHHHHHHHHTTT-HHHHHHHHHHHTTHHHHHHHHHT--HHHHHHHHHH----HHHHHHHHHHH---HHHHHHS--TT----HHHHHHHHHHHHS-HHHHHHHHHHHHH------------S--S----S----SS------------

Radius of gyration: 38.97 Å; chains: 1; bounding box: 62×84×132 Å

Foldseek 3Di:
DDDDDPVVVVVVVVVVVVVVVVVVVVVVVVVVVVVVVVVVVPPPALLRLLQVLCVVLPHLVVLCVQLVHDSVVVVCCSVVVDDDPVSVVSCCPRRVRQPCCSVPVDGPPPPQPPVNVVVVVDLVVDDPVVVVVVVCCVVVVDPPPDPPPDDDDDDDDDDDDDDDDPDDDDPDDDDDDDD